Protein AF-A0A661CR88-F1 (afdb_monomer)

Radius of gyration: 13.28 Å; Cα contacts (8 Å, |Δi|>4): 98; chains: 1; bounding box: 36×25×38 Å

Structure (mmCIF, N/CA/C/O backbone):
data_AF-A0A661CR88-F1
#
_entry.id   AF-A0A661CR88-F1
#
loop_
_atom_site.group_PDB
_atom_site.id
_atom_site.type_symbol
_atom_site.label_atom_id
_atom_site.label_alt_id
_atom_site.label_comp_id
_atom_site.label_asym_id
_atom_site.label_entity_id
_atom_site.label_seq_id
_atom_site.pdbx_PDB_ins_code
_atom_site.Cartn_x
_atom_site.Cartn_y
_atom_site.Cartn_z
_atom_site.occupancy
_atom_site.B_iso_or_equiv
_atom_site.auth_seq_id
_atom_site.auth_comp_id
_atom_site.auth_asym_id
_atom_site.auth_atom_id
_atom_site.pdbx_PDB_model_num
ATOM 1 N N . MET A 1 1 ? -4.757 -6.202 9.437 1.00 67.00 1 MET A N 1
ATOM 2 C CA . MET A 1 1 ? -3.755 -6.180 8.346 1.00 67.00 1 MET A CA 1
ATOM 3 C C . MET A 1 1 ? -2.418 -6.620 8.914 1.00 67.00 1 MET A C 1
ATOM 5 O O . MET A 1 1 ? -2.215 -6.422 10.104 1.00 67.00 1 MET A O 1
ATOM 9 N N . GLN A 1 2 ? -1.552 -7.236 8.110 1.00 74.00 2 GLN A N 1
ATOM 10 C CA . GLN A 1 2 ? -0.184 -7.557 8.531 1.00 74.00 2 GLN A CA 1
ATOM 11 C C . GLN A 1 2 ? 0.729 -6.335 8.367 1.00 74.00 2 GLN A C 1
ATOM 13 O O . GLN A 1 2 ? 0.535 -5.524 7.451 1.00 74.00 2 GLN A O 1
ATOM 18 N N . ASP A 1 3 ? 1.699 -6.203 9.268 1.00 80.62 3 ASP A N 1
ATOM 19 C CA . ASP A 1 3 ? 2.740 -5.178 9.193 1.00 80.62 3 ASP A CA 1
ATOM 20 C C . ASP A 1 3 ? 3.695 -5.461 8.029 1.00 80.62 3 ASP A C 1
ATOM 22 O O . ASP A 1 3 ? 3.889 -6.613 7.634 1.00 80.62 3 ASP A O 1
ATOM 26 N N . MET A 1 4 ? 4.272 -4.403 7.457 1.00 79.38 4 MET A N 1
ATOM 27 C CA . MET A 1 4 ? 5.257 -4.550 6.383 1.00 79.38 4 MET A CA 1
ATOM 28 C C . MET A 1 4 ? 6.567 -5.142 6.920 1.00 79.38 4 MET A C 1
ATOM 30 O O . MET A 1 4 ? 7.011 -4.803 8.017 1.00 79.38 4 MET A O 1
ATOM 34 N N . ASN A 1 5 ? 7.222 -5.991 6.127 1.00 78.88 5 ASN A N 1
ATOM 35 C CA . ASN A 1 5 ? 8.526 -6.542 6.472 1.00 78.88 5 ASN A CA 1
ATOM 36 C C . ASN A 1 5 ? 9.647 -5.671 5.874 1.00 78.88 5 ASN A C 1
ATOM 38 O O . ASN A 1 5 ? 9.640 -5.417 4.669 1.00 78.88 5 ASN A O 1
ATOM 42 N N . PRO A 1 6 ? 10.662 -5.274 6.663 1.00 75.44 6 PRO A N 1
ATOM 43 C CA . PRO A 1 6 ? 11.831 -4.544 6.167 1.00 75.44 6 PRO A CA 1
ATOM 44 C C . PRO A 1 6 ? 12.539 -5.183 4.969 1.00 75.44 6 PRO A C 1
ATOM 46 O O . PRO A 1 6 ? 13.170 -4.485 4.184 1.00 75.44 6 PRO A O 1
ATOM 49 N N . LYS A 1 7 ? 12.446 -6.510 4.818 1.00 76.44 7 LYS A N 1
ATOM 50 C CA . LYS A 1 7 ? 13.061 -7.244 3.701 1.00 76.44 7 LYS A CA 1
ATOM 51 C C . LYS A 1 7 ? 12.430 -6.940 2.342 1.00 76.44 7 LYS A C 1
ATOM 53 O O . LYS A 1 7 ? 13.090 -7.149 1.327 1.00 76.44 7 LYS A O 1
ATOM 58 N N . ASP A 1 8 ? 11.193 -6.455 2.332 1.00 75.19 8 ASP A N 1
ATOM 59 C CA . ASP A 1 8 ? 10.427 -6.213 1.108 1.00 75.19 8 ASP A CA 1
ATOM 60 C C . ASP A 1 8 ? 10.598 -4.773 0.596 1.00 75.19 8 ASP A C 1
ATOM 62 O O . ASP A 1 8 ? 10.200 -4.447 -0.524 1.00 75.19 8 ASP A O 1
ATOM 66 N N . VAL A 1 9 ? 11.246 -3.906 1.383 1.00 78.00 9 VAL A N 1
ATOM 67 C CA . VAL A 1 9 ? 11.460 -2.497 1.049 1.00 78.00 9 VAL A CA 1
ATOM 68 C C . VAL A 1 9 ? 12.853 -2.290 0.471 1.00 78.00 9 VAL A C 1
ATOM 70 O O . VAL A 1 9 ? 13.863 -2.717 1.030 1.00 78.00 9 VAL A O 1
ATOM 73 N N . LYS A 1 10 ? 12.922 -1.604 -0.671 1.00 72.81 10 LYS A N 1
ATOM 74 C CA . LYS A 1 10 ? 14.190 -1.253 -1.315 1.00 72.81 10 LYS A CA 1
ATOM 75 C C . LYS A 1 10 ? 14.6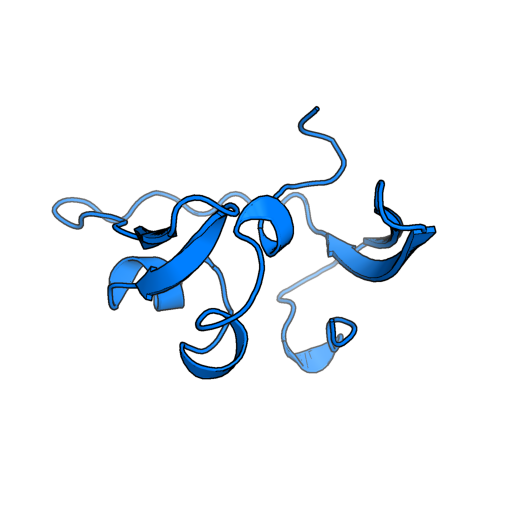95 0.093 -0.794 1.00 72.81 10 LYS A C 1
ATOM 77 O O . LYS A 1 10 ? 13.990 1.093 -0.900 1.00 72.81 10 LYS A O 1
ATOM 82 N N . GLY A 1 11 ? 15.945 0.122 -0.336 1.00 76.94 11 GLY A N 1
ATOM 83 C CA . GLY A 1 11 ? 16.640 1.352 0.058 1.00 76.94 11 GLY A CA 1
ATOM 84 C C . GLY A 1 11 ? 16.341 1.804 1.487 1.00 76.94 11 GLY A C 1
ATOM 85 O O . GLY A 1 11 ? 15.918 1.008 2.323 1.00 76.94 11 GLY A O 1
ATOM 86 N N . GLU A 1 12 ? 16.610 3.078 1.768 1.00 83.06 12 GLU A N 1
ATOM 87 C CA . GLU A 1 12 ? 16.275 3.693 3.053 1.00 83.06 12 GLU A CA 1
ATOM 88 C C . GLU A 1 12 ? 14.762 3.893 3.170 1.00 83.06 12 GLU A C 1
ATOM 90 O O . GLU A 1 12 ? 14.100 4.294 2.213 1.00 83.06 12 GLU A O 1
ATOM 95 N N . PHE A 1 13 ? 14.217 3.608 4.349 1.00 86.69 13 PHE A N 1
ATOM 96 C CA . PHE A 1 13 ? 12.801 3.762 4.653 1.00 86.69 13 PHE A CA 1
ATOM 97 C C . PHE A 1 13 ? 12.615 4.314 6.065 1.00 86.69 13 PHE A C 1
ATOM 99 O O . PHE A 1 13 ? 13.461 4.135 6.942 1.00 86.69 13 PHE A O 1
ATOM 106 N N . ARG A 1 14 ? 11.472 4.960 6.292 1.00 87.75 14 ARG A N 1
ATOM 107 C CA . ARG A 1 14 ? 10.989 5.378 7.608 1.00 87.75 14 ARG A CA 1
ATOM 108 C C . ARG A 1 14 ? 9.855 4.468 8.056 1.00 87.75 14 ARG A C 1
ATOM 110 O O . ARG A 1 14 ? 8.963 4.141 7.274 1.00 87.75 14 ARG A O 1
ATOM 117 N N . GLU A 1 15 ? 9.895 4.074 9.320 1.00 88.31 15 GLU A N 1
ATOM 118 C CA . GLU A 1 15 ? 8.823 3.322 9.961 1.00 88.31 15 GLU A CA 1
ATOM 119 C C . GLU A 1 15 ? 7.779 4.290 10.519 1.00 88.31 15 GLU A C 1
ATOM 121 O O . GLU A 1 15 ? 8.110 5.241 11.229 1.00 88.31 15 GLU A O 1
ATOM 126 N N . LEU A 1 16 ? 6.514 4.064 10.177 1.00 85.62 16 LEU A N 1
ATOM 127 C CA . LEU A 1 16 ? 5.391 4.874 10.627 1.00 85.62 16 LEU A CA 1
ATOM 128 C C . LEU A 1 16 ? 4.273 3.962 11.126 1.00 85.62 16 LEU A C 1
ATOM 130 O O . LEU A 1 16 ? 3.886 3.001 10.462 1.00 85.62 16 LEU A O 1
ATOM 134 N N . THR A 1 17 ? 3.712 4.289 12.286 1.00 86.38 17 THR A N 1
ATOM 135 C CA . THR A 1 17 ? 2.506 3.627 12.787 1.00 86.38 17 THR A CA 1
ATOM 136 C C . THR A 1 17 ? 1.285 4.415 12.337 1.00 86.38 17 THR A C 1
ATOM 138 O O . THR A 1 17 ? 1.043 5.525 12.812 1.00 86.38 17 THR A O 1
ATOM 141 N N . VAL A 1 18 ? 0.495 3.831 11.440 1.00 84.19 18 VAL A N 1
ATOM 142 C CA . VAL A 1 18 ? -0.778 4.402 10.996 1.00 84.19 18 VAL A CA 1
ATOM 143 C C . VAL A 1 18 ? -1.896 3.869 11.880 1.00 84.19 18 VAL A C 1
ATOM 145 O O . VAL A 1 18 ? -2.006 2.662 12.099 1.00 84.19 18 VAL A O 1
ATOM 148 N N . GLN A 1 19 ? -2.726 4.779 12.388 1.00 85.12 19 GLN A N 1
ATOM 149 C CA . GLN A 1 19 ? -3.974 4.447 13.065 1.00 85.12 19 GLN A CA 1
ATOM 150 C C . GLN A 1 19 ? -5.135 4.660 12.095 1.00 85.12 19 GLN A C 1
ATOM 152 O O . GLN A 1 19 ? -5.339 5.765 11.594 1.00 85.12 19 GLN A O 1
ATOM 157 N N . TYR A 1 20 ? -5.891 3.600 11.835 1.00 82.50 20 TYR A N 1
ATOM 158 C CA . TYR A 1 20 ? -7.046 3.630 10.949 1.00 82.50 20 TYR A CA 1
ATOM 159 C C . TYR A 1 20 ? -8.322 4.030 11.699 1.00 82.50 20 TYR A C 1
ATOM 161 O O . TYR A 1 20 ? -8.392 4.000 12.931 1.00 82.50 20 TYR A O 1
ATOM 169 N N . PHE A 1 21 ? -9.355 4.406 10.939 1.00 79.75 21 PHE A N 1
ATOM 170 C CA . PHE A 1 21 ? -10.644 4.856 11.476 1.00 79.75 21 PHE A CA 1
ATOM 171 C C . PHE A 1 21 ? -11.374 3.779 12.294 1.00 79.75 21 PHE A C 1
ATOM 173 O O . PHE A 1 21 ? -12.089 4.096 13.239 1.00 79.75 21 PHE A O 1
ATOM 180 N N . ASP A 1 22 ? -11.161 2.504 11.968 1.00 79.19 22 ASP A N 1
ATOM 181 C CA . ASP A 1 22 ? -11.714 1.356 12.698 1.00 79.19 22 ASP A CA 1
ATOM 182 C C . ASP A 1 22 ? -10.988 1.068 14.031 1.00 79.19 22 ASP A C 1
ATOM 184 O O . ASP A 1 22 ? -11.329 0.120 14.736 1.00 79.19 22 ASP A O 1
ATOM 188 N N . GLY A 1 23 ? -9.987 1.882 14.387 1.00 80.56 23 GLY A N 1
ATOM 189 C CA . GLY A 1 23 ? -9.170 1.727 15.588 1.00 80.56 23 GLY A CA 1
ATOM 190 C C . GLY A 1 23 ? -8.008 0.746 15.432 1.00 80.56 23 GLY A C 1
ATOM 191 O O . GLY A 1 23 ? -7.193 0.629 16.352 1.00 80.56 23 GLY A O 1
ATOM 192 N N . SER A 1 24 ? -7.891 0.068 14.288 1.00 83.38 24 SER A N 1
ATOM 193 C CA . SER A 1 24 ? -6.746 -0.787 14.001 1.00 83.38 24 SER A CA 1
ATOM 194 C C . SER A 1 24 ? -5.484 0.049 13.779 1.00 83.38 24 SER A C 1
ATOM 196 O O . SER A 1 24 ? -5.525 1.221 13.393 1.00 83.38 24 SER A O 1
ATOM 198 N N . LYS A 1 25 ? -4.333 -0.552 14.077 1.00 85.12 25 LYS A N 1
ATOM 199 C CA . LYS A 1 25 ? -3.018 0.053 13.871 1.00 85.12 25 LYS A CA 1
ATOM 200 C C . LYS A 1 25 ? -2.189 -0.860 12.992 1.00 85.12 25 LYS A C 1
ATOM 202 O O . LYS A 1 25 ? -2.304 -2.080 13.103 1.00 85.12 25 LYS A O 1
ATOM 207 N N . ARG A 1 26 ? -1.365 -0.262 12.142 1.00 86.06 26 ARG A N 1
ATOM 208 C CA . ARG A 1 26 ? -0.412 -0.979 11.299 1.00 86.06 26 ARG A CA 1
ATOM 209 C C . ARG A 1 26 ? 0.889 -0.211 11.231 1.00 86.06 26 ARG A C 1
ATOM 211 O O . ARG A 1 26 ? 0.885 1.011 11.066 1.00 86.06 26 ARG A O 1
ATOM 218 N N . THR A 1 27 ? 1.983 -0.944 11.310 1.00 86.88 27 THR A N 1
ATOM 219 C CA . THR A 1 27 ? 3.306 -0.424 11.010 1.00 86.88 27 THR A CA 1
ATOM 220 C C . THR A 1 27 ? 3.552 -0.531 9.511 1.00 86.88 27 THR A C 1
ATOM 222 O O . THR A 1 27 ? 3.521 -1.616 8.920 1.00 86.88 27 THR A O 1
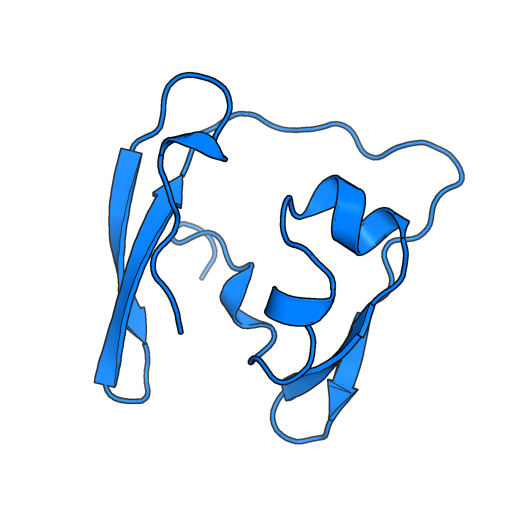ATOM 225 N N . ILE A 1 28 ? 3.769 0.622 8.885 1.00 87.88 28 ILE A N 1
ATOM 226 C CA . ILE A 1 28 ? 4.137 0.738 7.479 1.00 87.88 28 ILE A CA 1
ATOM 227 C C . ILE A 1 28 ? 5.559 1.270 7.360 1.00 87.88 28 ILE A C 1
ATOM 229 O O . ILE A 1 28 ? 6.038 2.036 8.196 1.00 87.88 28 ILE A O 1
ATOM 233 N N . LEU A 1 29 ? 6.217 0.859 6.289 1.00 87.75 29 LEU A N 1
ATOM 234 C CA . LEU A 1 29 ? 7.541 1.304 5.908 1.00 87.75 29 LEU A CA 1
ATOM 235 C C . LEU A 1 29 ? 7.394 2.135 4.642 1.00 87.75 29 LEU A C 1
ATOM 237 O O . LEU A 1 29 ? 6.765 1.707 3.675 1.00 87.75 29 LEU A O 1
ATOM 241 N N . VAL A 1 30 ? 7.932 3.343 4.672 1.00 86.62 30 VAL A N 1
ATOM 242 C CA . VAL A 1 30 ? 7.713 4.341 3.629 1.00 86.62 30 VAL A CA 1
ATOM 243 C C . VAL A 1 30 ? 9.055 4.869 3.158 1.00 86.62 30 VAL A C 1
ATOM 245 O O . VAL A 1 30 ? 9.921 5.153 3.980 1.00 86.62 30 VAL A O 1
ATOM 248 N N . ASN A 1 31 ? 9.232 5.021 1.852 1.00 86.69 31 ASN A N 1
ATOM 249 C CA . ASN A 1 31 ? 10.384 5.699 1.273 1.00 86.69 31 ASN A CA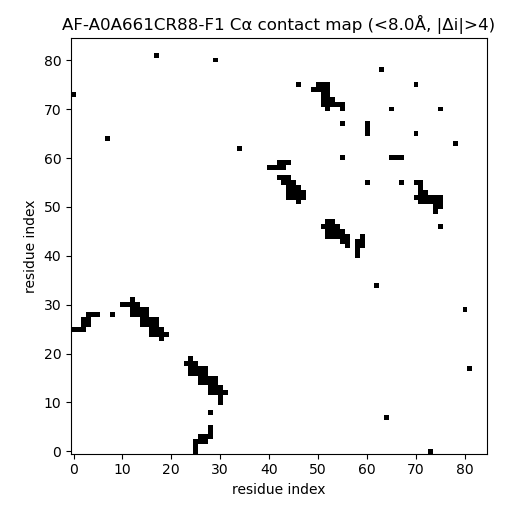 1
ATOM 250 C C . ASN A 1 31 ? 9.912 6.768 0.282 1.00 86.69 31 ASN A C 1
ATOM 252 O O . ASN A 1 31 ? 8.791 6.712 -0.219 1.00 86.69 31 ASN A O 1
ATOM 256 N N . ASP A 1 32 ? 10.781 7.733 -0.001 1.00 83.31 32 ASP A N 1
ATOM 257 C CA . ASP A 1 32 ? 10.498 8.815 -0.952 1.00 83.31 32 ASP A CA 1
ATOM 258 C C . ASP A 1 32 ? 10.944 8.433 -2.378 1.00 83.31 32 ASP A C 1
ATOM 260 O O . ASP A 1 32 ? 11.276 9.282 -3.205 1.00 83.31 32 ASP A O 1
ATOM 264 N N . VAL A 1 33 ? 11.016 7.127 -2.667 1.00 83.38 33 VAL A N 1
ATOM 265 C CA . VAL A 1 33 ? 11.464 6.611 -3.962 1.00 83.38 33 VAL A CA 1
ATOM 266 C C . VAL A 1 33 ? 10.277 6.559 -4.912 1.00 83.38 33 VAL A C 1
ATOM 268 O O . VAL A 1 33 ? 9.462 5.638 -4.876 1.00 83.38 33 VAL A O 1
ATOM 271 N N . GLU A 1 34 ? 10.206 7.534 -5.810 1.00 82.38 34 GLU A N 1
ATOM 272 C CA . GLU A 1 34 ? 9.222 7.528 -6.886 1.00 82.38 34 GLU A CA 1
ATOM 273 C C . GLU A 1 34 ? 9.601 6.520 -7.977 1.00 82.38 34 GLU A C 1
ATOM 275 O O . GLU A 1 34 ? 10.739 6.461 -8.450 1.00 82.38 34 GLU A O 1
ATOM 280 N N . VAL A 1 35 ? 8.621 5.726 -8.408 1.00 80.44 35 VAL A N 1
ATOM 281 C CA . VAL A 1 35 ? 8.780 4.764 -9.501 1.00 80.44 35 VAL A CA 1
ATOM 282 C C . VAL A 1 35 ? 7.992 5.258 -10.704 1.00 80.44 35 VAL A C 1
ATOM 284 O O . VAL A 1 35 ? 6.786 5.492 -10.621 1.00 80.44 35 VAL A O 1
ATOM 287 N N . LEU A 1 36 ? 8.679 5.399 -11.840 1.00 82.56 36 LEU A N 1
ATOM 288 C CA . LEU A 1 36 ? 8.044 5.804 -13.088 1.00 82.56 36 LEU A CA 1
ATOM 289 C C . LEU A 1 36 ? 6.988 4.790 -13.515 1.00 82.56 36 LEU A C 1
ATOM 291 O O . LEU A 1 36 ? 7.192 3.574 -13.470 1.00 82.56 36 LEU A O 1
ATOM 295 N N . TYR A 1 37 ? 5.871 5.322 -13.994 1.00 79.44 37 TYR A N 1
ATOM 296 C CA . TYR A 1 37 ? 4.821 4.507 -14.565 1.00 79.44 37 TYR A CA 1
ATOM 297 C C . TYR A 1 37 ? 5.313 3.816 -15.846 1.00 79.44 37 TYR A C 1
ATOM 299 O O . TYR A 1 37 ? 5.778 4.500 -16.761 1.00 79.44 37 TYR A O 1
ATOM 307 N N . PRO A 1 38 ? 5.205 2.483 -15.957 1.00 75.81 38 PRO A N 1
ATOM 308 C CA . PRO A 1 38 ? 5.617 1.780 -17.162 1.00 75.81 38 PRO A CA 1
ATOM 309 C C . PRO A 1 38 ? 4.680 2.105 -18.333 1.00 75.81 38 PRO A C 1
ATOM 311 O O . PRO A 1 38 ? 3.470 1.880 -18.256 1.00 75.81 38 PRO A O 1
ATOM 314 N N . GLU A 1 39 ? 5.242 2.599 -19.437 1.00 82.62 39 GLU A N 1
ATOM 315 C CA . GLU A 1 39 ? 4.477 2.939 -20.640 1.00 82.62 39 GLU A CA 1
ATOM 316 C C . GLU A 1 39 ? 3.667 1.744 -21.171 1.00 82.62 39 GLU A C 1
ATOM 318 O O . GLU A 1 39 ? 4.117 0.595 -21.170 1.00 82.62 39 GLU A O 1
ATOM 323 N N . GLY A 1 40 ? 2.441 2.019 -21.624 1.00 85.06 40 GLY A N 1
ATOM 324 C CA . GLY A 1 40 ? 1.558 1.020 -22.235 1.00 85.06 40 GLY A CA 1
ATOM 325 C C . GLY A 1 40 ? 0.961 -0.009 -21.270 1.00 85.06 40 GLY A C 1
ATOM 326 O O . GLY A 1 40 ? 0.267 -0.924 -21.712 1.00 85.06 40 GLY A O 1
ATOM 327 N N . ARG A 1 41 ? 1.201 0.113 -19.961 1.00 85.62 41 ARG A N 1
ATOM 328 C CA . ARG A 1 41 ? 0.523 -0.700 -18.945 1.00 85.62 41 ARG A CA 1
ATOM 329 C C . ARG A 1 41 ? -0.665 0.064 -18.372 1.00 85.62 41 ARG A C 1
ATOM 331 O O . ARG A 1 41 ? -0.737 1.276 -18.502 1.00 85.62 41 ARG A O 1
ATOM 338 N N . LEU A 1 42 ? -1.613 -0.662 -17.783 1.00 87.50 42 LEU A N 1
ATOM 339 C CA . LEU A 1 42 ? -2.734 -0.103 -17.025 1.00 87.50 42 LEU A CA 1
ATOM 340 C C . LEU A 1 42 ? -2.664 -0.650 -15.606 1.00 87.50 42 LEU A C 1
ATOM 342 O O . LEU A 1 42 ? -2.424 -1.841 -15.430 1.00 87.50 42 LEU A O 1
ATOM 346 N N . ILE A 1 43 ? -2.879 0.194 -14.602 1.00 89.38 43 ILE A N 1
ATOM 347 C CA . ILE A 1 43 ? -3.002 -0.236 -13.206 1.00 89.38 43 ILE A CA 1
ATOM 348 C C . ILE A 1 43 ? -4.495 -0.327 -12.921 1.00 89.38 43 ILE A C 1
ATOM 350 O O . ILE A 1 43 ? -5.204 0.672 -13.017 1.00 89.38 43 ILE A O 1
ATOM 354 N N . VAL A 1 44 ? -4.974 -1.534 -12.634 1.00 90.69 44 VAL A N 1
ATOM 355 C CA . VAL A 1 44 ? -6.401 -1.807 -12.462 1.00 90.69 44 VAL A CA 1
ATOM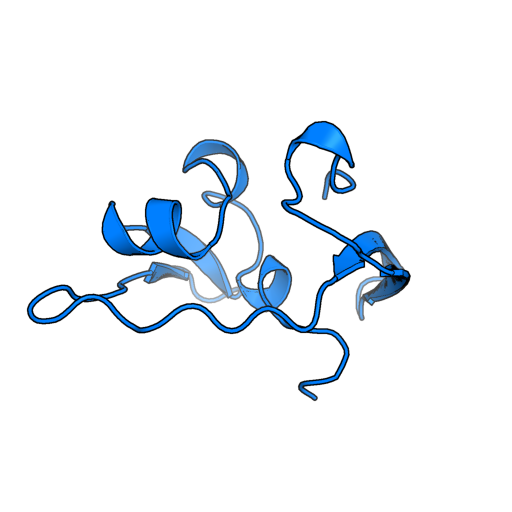 356 C C . VAL A 1 44 ? -6.609 -2.584 -11.172 1.00 90.69 44 VAL A C 1
ATOM 358 O O . VAL A 1 44 ? -6.075 -3.680 -11.005 1.00 90.69 44 VAL A O 1
ATOM 361 N N . SER A 1 45 ? -7.436 -2.026 -10.295 1.00 92.56 45 SER A N 1
ATOM 362 C CA . SER A 1 45 ? -8.038 -2.716 -9.160 1.00 92.56 45 SER A CA 1
ATOM 363 C C . SER A 1 45 ? -9.561 -2.649 -9.269 1.00 92.56 45 SER A C 1
ATOM 365 O O . SER A 1 45 ? -10.129 -1.743 -9.883 1.00 92.56 45 SER A O 1
ATOM 367 N N . ARG A 1 46 ? -10.240 -3.634 -8.687 1.00 94.75 46 ARG A N 1
ATOM 368 C CA . ARG A 1 46 ? -11.689 -3.633 -8.488 1.00 94.75 46 ARG A CA 1
ATOM 369 C C . ARG A 1 46 ? -11.963 -3.780 -7.007 1.00 94.75 46 ARG A C 1
ATOM 371 O O . ARG A 1 46 ? -11.427 -4.691 -6.382 1.00 94.75 46 ARG A O 1
ATOM 378 N N . THR A 1 47 ? -12.843 -2.947 -6.475 1.00 95.62 47 THR A N 1
ATOM 379 C CA . THR A 1 47 ? -13.332 -3.063 -5.102 1.00 95.62 47 THR A CA 1
ATOM 380 C C . THR A 1 47 ? -14.805 -3.445 -5.081 1.00 95.62 47 THR A C 1
ATOM 382 O O . THR A 1 47 ? -15.522 -3.237 -6.064 1.00 95.62 47 THR A O 1
ATOM 385 N N . ASP A 1 48 ? -15.260 -4.016 -3.974 1.00 93.94 48 ASP A N 1
ATOM 386 C CA . ASP A 1 48 ? -16.683 -4.104 -3.668 1.00 93.94 48 ASP A CA 1
ATOM 387 C C . ASP A 1 48 ? -17.226 -2.761 -3.137 1.00 93.94 48 ASP A C 1
ATOM 389 O O . A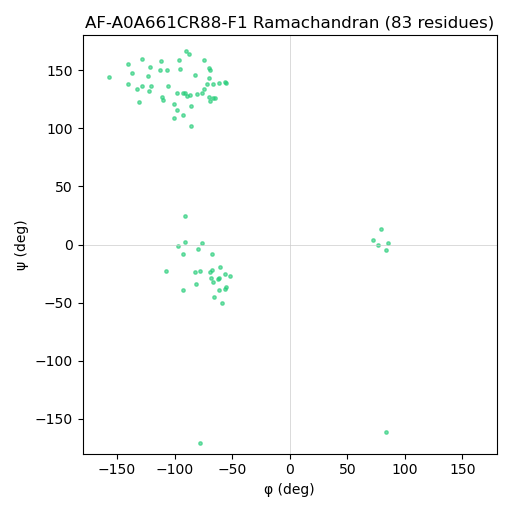SP A 1 48 ? -16.557 -1.722 -3.197 1.00 93.94 48 ASP A O 1
ATOM 393 N N . LYS A 1 49 ? -18.473 -2.774 -2.652 1.00 93.88 49 LYS A N 1
ATOM 394 C CA . LYS A 1 49 ? -19.154 -1.586 -2.116 1.00 93.88 49 LYS A CA 1
ATOM 395 C C . LYS A 1 49 ? -18.554 -1.092 -0.799 1.00 93.88 49 LYS A C 1
ATOM 397 O O . LYS A 1 49 ? -18.702 0.088 -0.499 1.00 93.88 49 LYS A O 1
ATOM 402 N N . ASP A 1 50 ? -17.878 -1.967 -0.062 1.00 89.38 50 ASP A N 1
ATOM 403 C CA . ASP A 1 50 ? -17.228 -1.658 1.210 1.00 89.38 50 ASP A CA 1
ATOM 404 C C . ASP A 1 50 ? -15.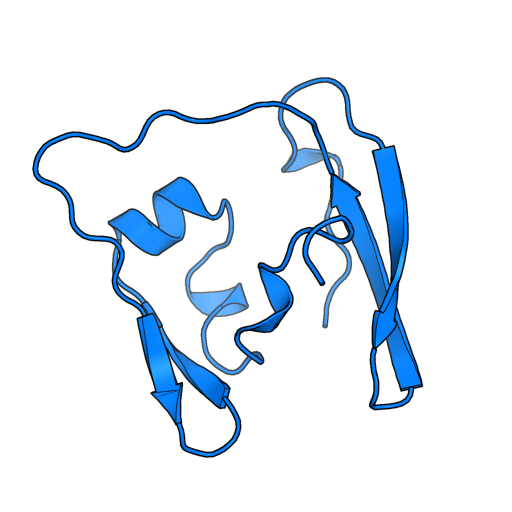765 -1.215 1.004 1.00 89.38 50 ASP A C 1
ATOM 406 O O . ASP A 1 50 ? -15.046 -0.918 1.958 1.00 89.38 50 ASP A O 1
ATOM 410 N N . GLY A 1 51 ? -15.313 -1.124 -0.254 1.00 89.50 51 GLY A N 1
ATOM 411 C CA . GLY A 1 51 ? -13.958 -0.706 -0.609 1.00 89.50 51 GLY A CA 1
ATOM 412 C C . GLY A 1 51 ? -12.918 -1.815 -0.452 1.00 89.50 51 GLY A C 1
ATOM 413 O O . GLY A 1 51 ? -11.716 -1.532 -0.491 1.00 89.50 51 GLY A O 1
ATOM 414 N N . VAL A 1 52 ? -13.352 -3.067 -0.288 1.00 93.44 52 VAL A N 1
ATOM 415 C CA . VAL A 1 52 ? -12.477 -4.237 -0.214 1.00 93.44 52 VAL A CA 1
ATOM 416 C C . VAL A 1 52 ? -12.080 -4.648 -1.623 1.00 93.44 52 VAL A C 1
ATOM 418 O O . VAL A 1 52 ? -12.919 -4.782 -2.514 1.00 93.44 52 VAL A O 1
ATOM 421 N N . ILE A 1 53 ? -10.783 -4.830 -1.852 1.00 94.19 53 ILE A N 1
ATOM 422 C CA . ILE A 1 53 ? -10.247 -5.233 -3.149 1.00 94.19 53 ILE A CA 1
ATOM 423 C C . ILE A 1 53 ? -10.705 -6.663 -3.463 1.00 94.19 53 ILE A C 1
ATOM 425 O O . ILE A 1 53 ? -10.471 -7.600 -2.705 1.00 94.19 53 ILE A O 1
ATOM 429 N N . THR A 1 54 ? -11.321 -6.836 -4.627 1.00 94.69 54 THR A N 1
ATOM 430 C CA . THR A 1 54 ? -11.796 -8.128 -5.148 1.00 94.69 54 THR A CA 1
ATOM 431 C C . THR A 1 54 ? -10.939 -8.645 -6.296 1.00 94.69 54 THR A C 1
ATOM 433 O O . THR A 1 54 ? -10.932 -9.842 -6.569 1.00 94.69 54 THR A O 1
ATOM 436 N N . HIS A 1 55 ? -10.227 -7.756 -6.991 1.00 94.38 55 HIS A N 1
ATOM 437 C CA . HIS A 1 55 ? -9.358 -8.114 -8.105 1.00 94.38 55 HIS A CA 1
ATOM 438 C C . HIS A 1 55 ? -8.290 -7.044 -8.332 1.00 94.38 55 HIS A C 1
ATOM 440 O O . HIS A 1 55 ? -8.575 -5.850 -8.216 1.00 94.38 55 HIS A O 1
ATOM 446 N N . VAL A 1 56 ? -7.091 -7.473 -8.721 1.00 93.81 56 VAL A N 1
ATOM 447 C CA . VAL A 1 56 ? -5.981 -6.615 -9.148 1.00 93.81 56 VAL A CA 1
ATOM 448 C C . VAL A 1 56 ? -5.316 -7.219 -10.376 1.00 93.81 56 VAL A C 1
ATOM 450 O O . VAL A 1 56 ? -5.268 -8.437 -10.534 1.00 93.81 56 VAL A O 1
ATOM 453 N N . ASN A 1 57 ? -4.800 -6.375 -11.265 1.00 93.50 57 ASN A N 1
ATOM 454 C CA . ASN A 1 57 ? -4.038 -6.850 -12.412 1.00 93.50 57 ASN A CA 1
ATOM 455 C C . ASN A 1 57 ? -2.537 -6.960 -12.096 1.00 93.50 57 ASN A C 1
ATOM 457 O O . ASN A 1 57 ? -2.031 -6.402 -11.125 1.00 93.50 57 ASN A O 1
ATOM 461 N N . LYS A 1 58 ? -1.786 -7.634 -12.974 1.00 90.50 58 LYS A N 1
ATOM 462 C CA . LYS A 1 58 ? -0.342 -7.849 -12.787 1.00 90.50 58 LYS A CA 1
ATOM 463 C C . LYS A 1 58 ? 0.455 -6.551 -12.608 1.00 90.50 58 LYS A C 1
ATOM 465 O O . LYS A 1 58 ? 1.361 -6.502 -11.788 1.00 90.50 58 LYS A O 1
ATOM 470 N N . SER A 1 59 ? 0.110 -5.491 -13.340 1.00 90.62 59 SER A N 1
ATOM 471 C CA . SER A 1 59 ? 0.805 -4.203 -13.217 1.00 90.62 59 SER A CA 1
ATOM 472 C C . SER A 1 59 ? 0.576 -3.545 -11.858 1.00 90.62 59 SER A C 1
ATOM 474 O O . SER A 1 59 ? 1.478 -2.891 -11.349 1.00 90.62 59 SER A O 1
ATOM 476 N N . PHE A 1 60 ? -0.595 -3.746 -11.252 1.00 90.56 60 PHE A N 1
ATOM 477 C CA . PHE A 1 60 ? -0.883 -3.285 -9.898 1.00 90.56 60 PHE A CA 1
ATOM 478 C C . PHE A 1 60 ? -0.016 -4.012 -8.862 1.00 90.56 60 PHE A C 1
ATOM 480 O O . PHE A 1 60 ? 0.584 -3.370 -8.006 1.00 90.56 60 PHE A O 1
ATOM 487 N N . ILE A 1 61 ? 0.106 -5.337 -8.973 1.00 89.62 61 ILE A N 1
ATOM 488 C CA . ILE A 1 61 ? 0.971 -6.163 -8.111 1.00 89.62 61 ILE A CA 1
ATOM 489 C C . ILE A 1 61 ? 2.427 -5.687 -8.223 1.00 89.62 61 ILE A C 1
ATOM 491 O O . ILE A 1 61 ? 3.062 -5.367 -7.224 1.00 89.62 61 ILE A O 1
ATOM 495 N N . GLU A 1 62 ? 2.933 -5.549 -9.452 1.00 87.00 62 GLU A N 1
ATOM 496 C CA . GLU A 1 62 ? 4.315 -5.123 -9.706 1.00 87.00 62 GLU A CA 1
ATOM 497 C C . GLU A 1 62 ? 4.622 -3.714 -9.173 1.00 87.00 62 GLU A C 1
ATOM 499 O O . GLU A 1 62 ? 5.710 -3.496 -8.647 1.00 87.00 62 GLU A O 1
ATOM 504 N N . MET A 1 63 ? 3.683 -2.768 -9.293 1.00 86.56 63 MET A N 1
ATOM 505 C CA . MET A 1 63 ? 3.884 -1.384 -8.838 1.00 86.56 63 MET A CA 1
ATOM 506 C C . MET A 1 63 ? 3.667 -1.208 -7.335 1.00 86.56 63 MET A C 1
ATOM 508 O O . MET A 1 63 ? 4.326 -0.376 -6.722 1.00 86.56 63 MET A O 1
ATOM 512 N N . SER A 1 64 ? 2.742 -1.963 -6.738 1.00 85.94 64 SER A N 1
ATOM 513 C CA . SER A 1 64 ? 2.425 -1.850 -5.310 1.00 85.94 64 SER A CA 1
ATOM 514 C C . SER A 1 64 ? 3.445 -2.536 -4.402 1.00 85.94 64 SER A C 1
ATOM 516 O O . SER A 1 64 ? 3.528 -2.195 -3.227 1.00 85.94 64 SER A O 1
ATOM 518 N N . GLY A 1 65 ? 4.195 -3.513 -4.925 1.00 83.62 65 GLY A N 1
ATOM 519 C CA . GLY A 1 65 ? 5.124 -4.325 -4.136 1.00 83.62 65 GLY A CA 1
ATOM 520 C C . GLY A 1 65 ? 4.448 -5.401 -3.281 1.00 83.62 65 GLY A C 1
ATOM 521 O O . GLY A 1 65 ? 5.147 -6.168 -2.628 1.00 83.62 65 GLY A O 1
ATOM 522 N N . TYR A 1 66 ? 3.116 -5.496 -3.316 1.00 87.19 66 TYR A N 1
ATOM 523 C CA . TYR A 1 66 ? 2.345 -6.533 -2.634 1.00 87.19 66 TYR A CA 1
ATOM 524 C C . TYR A 1 66 ? 2.020 -7.693 -3.561 1.00 87.19 66 TYR 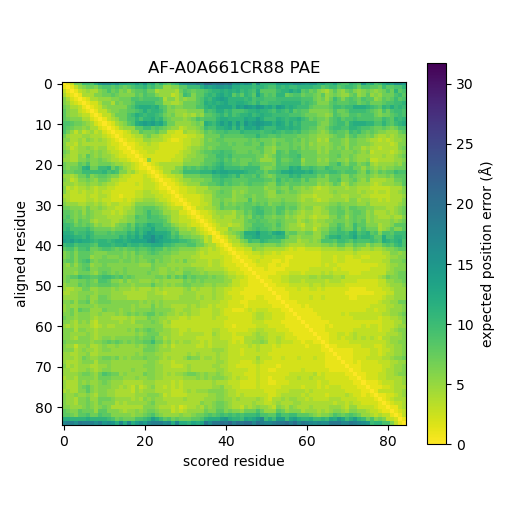A C 1
ATOM 526 O O . TYR A 1 66 ? 1.812 -7.513 -4.763 1.00 87.19 66 TYR A O 1
ATOM 534 N N . SER A 1 67 ? 1.884 -8.885 -2.989 1.00 89.00 67 SER A N 1
ATOM 535 C CA . SER A 1 67 ? 1.313 -10.023 -3.699 1.00 89.00 67 SER A CA 1
ATOM 536 C C . SER A 1 67 ? -0.208 -9.896 -3.846 1.00 89.00 67 SER A C 1
ATOM 538 O O . SER A 1 67 ? -0.888 -9.217 -3.077 1.00 89.00 67 SER A O 1
ATOM 540 N N . GLU A 1 68 ? -0.781 -10.608 -4.819 1.00 89.06 68 GLU A N 1
ATOM 541 C CA . GLU A 1 68 ? -2.241 -10.681 -4.983 1.00 89.06 68 GLU A CA 1
ATOM 542 C C . GLU A 1 68 ? -2.945 -11.166 -3.706 1.00 89.06 68 GLU A C 1
ATOM 544 O O . GLU A 1 68 ? -4.012 -10.669 -3.363 1.00 89.06 68 GLU A O 1
ATOM 549 N N . GLN A 1 69 ? -2.330 -12.098 -2.975 1.00 89.31 69 GLN A N 1
ATOM 550 C CA . GLN A 1 69 ? -2.886 -12.691 -1.754 1.00 89.31 69 GLN A CA 1
ATOM 551 C C . GLN A 1 69 ? -2.967 -11.689 -0.597 1.00 89.31 69 GLN A C 1
ATOM 553 O O . GLN A 1 69 ? -3.839 -11.810 0.257 1.00 89.31 69 GLN A O 1
ATOM 558 N N . GLU A 1 70 ? -2.073 -10.701 -0.575 1.00 87.12 70 GLU A N 1
ATOM 559 C CA . GLU A 1 70 ? -2.086 -9.617 0.410 1.00 87.12 70 GLU A CA 1
ATOM 560 C C . GLU A 1 70 ? -3.058 -8.498 0.029 1.00 87.12 70 GLU A C 1
ATOM 562 O O . GLU A 1 70 ? -3.501 -7.747 0.897 1.00 87.12 70 GLU A O 1
ATOM 567 N N . LEU A 1 71 ? -3.379 -8.377 -1.262 1.00 90.00 71 LEU A N 1
ATOM 568 C CA . LEU A 1 71 ? -4.253 -7.336 -1.795 1.00 90.00 71 LEU A CA 1
ATOM 569 C C . LEU A 1 71 ? -5.713 -7.775 -1.869 1.00 90.00 71 LEU A C 1
ATOM 571 O O . LEU A 1 71 ? -6.600 -6.972 -1.621 1.00 90.00 71 LEU A O 1
ATOM 575 N N . VAL A 1 72 ? -6.011 -9.017 -2.235 1.00 92.31 72 VAL A N 1
ATOM 576 C CA . VAL A 1 72 ? -7.399 -9.470 -2.360 1.00 92.31 72 VAL A CA 1
ATOM 577 C C . VAL A 1 72 ? -7.993 -9.706 -0.970 1.00 92.31 72 VAL A C 1
ATOM 579 O O . VAL A 1 72 ? -7.409 -10.383 -0.132 1.00 92.31 72 VAL A O 1
ATOM 582 N N . GLY A 1 73 ? -9.180 -9.153 -0.723 1.00 90.56 73 GLY A N 1
ATOM 583 C CA . GLY A 1 73 ? -9.870 -9.253 0.564 1.00 90.56 73 GLY A CA 1
ATOM 584 C C . GLY A 1 73 ? -9.458 -8.191 1.585 1.00 90.56 73 GLY A C 1
ATOM 585 O O . GLY A 1 73 ? -10.009 -8.180 2.686 1.00 90.56 73 GLY A O 1
ATOM 586 N N . VAL A 1 74 ? -8.551 -7.270 1.234 1.00 89.94 74 VAL A N 1
ATOM 587 C CA . VAL A 1 74 ? -8.194 -6.137 2.098 1.00 89.94 74 VAL A CA 1
ATOM 588 C C . VAL A 1 74 ? -8.778 -4.820 1.575 1.00 89.94 74 VAL A C 1
ATOM 590 O O . VAL A 1 74 ? -8.948 -4.642 0.365 1.00 89.94 74 VAL A O 1
ATOM 593 N N . PRO A 1 75 ? -9.089 -3.867 2.467 1.00 90.88 75 PRO A N 1
ATOM 594 C CA . PRO A 1 75 ? -9.477 -2.518 2.076 1.00 90.88 75 PRO A CA 1
ATOM 595 C C . PRO A 1 75 ? -8.446 -1.821 1.179 1.00 90.88 75 PRO A C 1
ATOM 597 O O . PRO A 1 75 ? -7.245 -1.840 1.451 1.00 90.88 75 PRO A O 1
ATOM 600 N N . HIS A 1 76 ? -8.924 -1.100 0.163 1.00 88.06 76 HIS A N 1
ATOM 601 C CA . HIS A 1 76 ? -8.070 -0.402 -0.805 1.00 88.06 76 HIS A CA 1
ATOM 602 C C . HIS A 1 76 ? -7.157 0.671 -0.181 1.00 88.06 76 HIS A C 1
ATOM 604 O O . HIS A 1 76 ? -6.140 1.050 -0.762 1.00 88.06 76 HIS A O 1
ATOM 610 N N . HIS A 1 77 ? -7.470 1.154 1.024 1.00 86.25 77 HIS A N 1
ATOM 611 C CA . HIS A 1 77 ? -6.639 2.134 1.727 1.00 86.25 77 HIS A CA 1
ATOM 612 C C . HIS A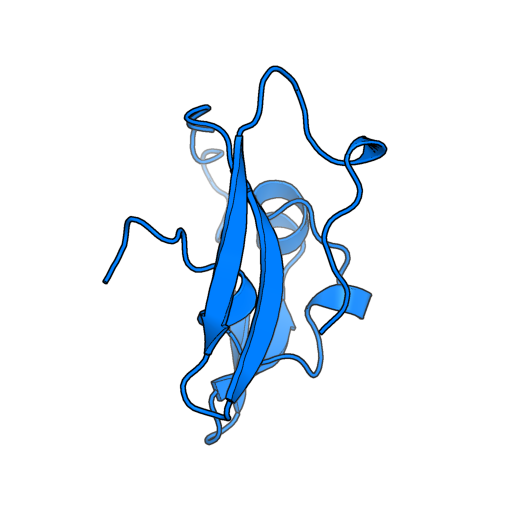 1 77 ? -5.271 1.586 2.170 1.00 86.25 77 HIS A C 1
ATOM 614 O O . HIS A 1 77 ? -4.433 2.370 2.600 1.00 86.25 77 HIS A O 1
ATOM 620 N N . ILE A 1 78 ? -5.013 0.276 2.051 1.00 86.00 78 ILE A N 1
ATOM 621 C CA . ILE A 1 78 ? -3.718 -0.340 2.385 1.00 86.00 78 ILE A CA 1
ATOM 622 C C . ILE A 1 78 ? -2.534 0.278 1.615 1.00 86.00 78 ILE A C 1
ATOM 624 O O . ILE A 1 78 ? -1.405 0.247 2.098 1.00 86.00 78 ILE A O 1
ATOM 628 N N . LEU A 1 79 ? -2.809 0.863 0.444 1.00 85.88 79 LEU A N 1
ATOM 629 C CA . LEU A 1 79 ? -1.830 1.482 -0.456 1.00 85.88 79 LEU A CA 1
ATOM 630 C C . LEU A 1 79 ? -1.719 2.995 -0.293 1.00 85.88 79 LEU A C 1
ATOM 632 O O . LEU A 1 79 ? -0.956 3.634 -1.016 1.00 85.88 79 LEU A O 1
ATOM 636 N N . ARG A 1 80 ? -2.515 3.598 0.5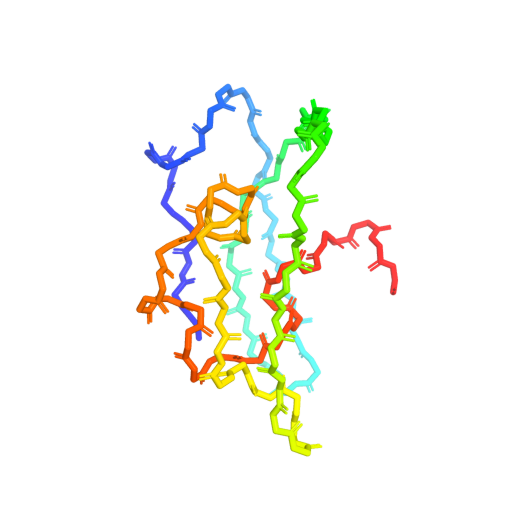95 1.00 83.94 80 ARG A N 1
ATOM 637 C CA . ARG A 1 80 ? -2.418 5.036 0.820 1.00 83.94 80 ARG A CA 1
ATOM 638 C C . ARG A 1 80 ? -1.118 5.349 1.537 1.00 83.94 80 ARG A C 1
ATOM 640 O O . ARG A 1 80 ? -0.832 4.819 2.609 1.00 83.94 80 ARG A O 1
ATOM 647 N N . HIS A 1 81 ? -0.372 6.262 0.939 1.00 81.56 81 HIS A N 1
ATOM 648 C CA . HIS A 1 81 ? 0.762 6.881 1.587 1.00 81.56 81 HIS A CA 1
ATOM 649 C C . HIS A 1 81 ? 0.268 7.752 2.759 1.00 81.56 81 HIS A C 1
ATOM 651 O O . HIS A 1 81 ? -0.729 8.454 2.589 1.00 81.56 81 HIS A O 1
ATOM 657 N N . PRO A 1 82 ? 0.933 7.746 3.928 1.00 79.69 82 PRO A N 1
ATOM 658 C CA . PRO A 1 82 ? 0.487 8.503 5.103 1.00 79.69 82 PRO A CA 1
ATOM 659 C C . PRO A 1 82 ? 0.444 10.019 4.867 1.00 79.69 82 PRO A C 1
ATOM 661 O O . PRO A 1 82 ? -0.390 10.702 5.450 1.00 79.69 82 PRO A O 1
ATOM 664 N N . ASP A 1 83 ? 1.295 10.530 3.975 1.00 77.88 83 ASP A N 1
ATOM 665 C CA . ASP A 1 83 ? 1.299 11.951 3.597 1.00 77.88 83 ASP A CA 1
ATOM 666 C C . ASP A 1 83 ? 0.203 12.312 2.568 1.00 77.88 83 ASP A C 1
ATOM 668 O O . ASP A 1 83 ? 0.056 13.481 2.216 1.00 77.88 83 ASP A O 1
ATOM 672 N N . MET A 1 84 ? -0.575 11.335 2.074 1.00 69.81 84 MET A N 1
ATOM 673 C CA . MET A 1 84 ? -1.734 11.578 1.208 1.00 69.81 84 MET A CA 1
ATOM 674 C C . MET A 1 84 ? -3.043 11.486 2.019 1.00 69.81 84 MET A C 1
ATOM 676 O O . MET A 1 84 ? -3.431 10.379 2.406 1.00 69.81 84 MET A O 1
ATOM 680 N N . PRO A 1 85 ? -3.733 12.618 2.272 1.00 58.69 85 PRO A N 1
ATOM 681 C CA . PRO A 1 85 ? -4.964 12.654 3.064 1.00 58.69 85 PRO A CA 1
ATOM 682 C C . PRO A 1 85 ? -6.159 11.926 2.423 1.00 58.69 85 PRO A C 1
ATOM 684 O O . PRO A 1 85 ? -6.245 11.753 1.183 1.00 58.69 85 PRO A O 1
#

Secondary structure (DSSP, 8-state):
-PPPPGGGS-S--EEEEEEPTTS-EEEEEE-----PPPTT----EEE-TTSBEEEE-HHHHHHH---HHHHTTSBGGGG--TT--

Foldseek 3Di:
DAEDDPVLDPDDWDWDWDQDPVRDIYIYTDDPDDDDDDPPDDWDWDADPVQATQDTDPSVCVVQSHDPVVRHRHHPCVSDDPVHD

pLDDT: mean 85.1, std 6.64, range [58.69, 95.62]

Sequence (85 aa):
MQDMNPKDVKGEFRELTVQYFDGSKRTILVNDVEVLYPEGRLIVSRTDKDGVITHVNKSFIEMSGYSEQELVGVPHHILRHPDMP

Mean predicted aligned error: 5.57 Å

Nearest PDB structures (foldseek):
  8dik-assembly1_A  TM=8.653E-01  e=1.353E-03  Escherichia coli
  4mn5-assembly1_A  TM=9.042E-01  e=1.004E-01  Staphylococcus aureus
  7duc-assembly1_A  TM=7.169E-01  e=9.394E-02  Staphylococcus aureus
  4zp4-assembly1_B  TM=6.367E-01  e=4.312E-01  Mus musculus

Solvent-accessible surface area (backbone atoms only — not comparable to full-atom values): 5626 Å² total; per-residue (Å²): 129,84,60,65,58,77,88,81,56,84,79,76,65,47,81,44,79,48,75,47,96,88,72,50,71,40,49,41,71,45,61,92,74,83,76,81,81,65,84,96,64,70,75,45,74,42,58,53,97,86,39,30,20,72,44,71,39,72,54,34,34,70,72,68,74,45,54,67,80,71,46,46,76,31,54,61,67,79,76,58,52,90,90,58,132